Protein AF-A0AB39DLK4-F1 (afdb_monomer_lite)

pLDDT: mean 82.26, std 14.67, range [44.22, 93.31]

Sequence (54 aa):
MDTETRHELMDEAERLAIDAFGENAEVEHIEAVFERLALHWRWGLPADGAVTVH

Foldseek 3Di:
DDPVVLVVLLVVLQVVLCVVQPPNSDPVSSVLSSVLSVCCVVPVPDSPDPPDDD

Radius of gyration: 10.85 Å; chains: 1; bounding box: 21×21×26 Å

Organism: NCBI:txid546114

Secondary structure (DSSP, 8-state):
--HHHHHHHHHHHHHHHHHHHGGG--HHHHHHHHHHHHHHHHH---S-S-----

Structure (mmCIF, N/CA/C/O backbone):
data_AF-A0AB39DLK4-F1
#
_entry.id   AF-A0AB39DLK4-F1
#
loop_
_atom_site.group_PDB
_atom_site.id
_atom_site.type_symbol
_atom_site.label_atom_id
_atom_site.label_alt_id
_atom_site.label_comp_id
_atom_site.label_asym_id
_atom_site.label_entity_id
_atom_site.label_seq_id
_atom_site.pdbx_PDB_ins_code
_atom_site.Cartn_x
_atom_site.Cartn_y
_atom_site.Cartn_z
_atom_site.occupancy
_atom_site.B_iso_or_equiv
_atom_site.auth_seq_id
_atom_site.auth_comp_id
_atom_site.auth_asym_id
_atom_site.auth_atom_id
_atom_site.pdbx_PDB_model_num
ATOM 1 N N . MET A 1 1 ? 15.143 2.375 -11.184 1.00 73.12 1 MET A N 1
ATOM 2 C CA . MET A 1 1 ? 13.750 2.776 -10.944 1.00 73.12 1 MET A CA 1
ATOM 3 C C . MET A 1 1 ? 13.699 4.256 -11.2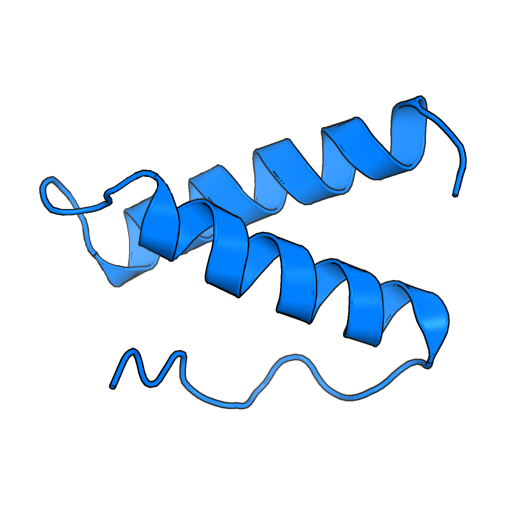00 1.00 73.12 1 MET A C 1
ATOM 5 O O . MET A 1 1 ? 14.440 4.992 -10.556 1.00 73.12 1 MET A O 1
AT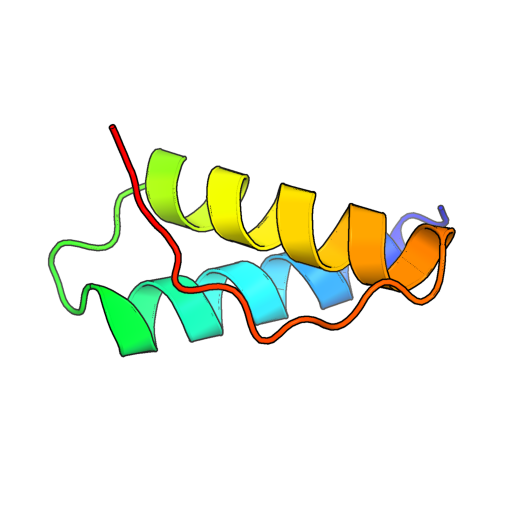OM 9 N N . ASP A 1 2 ? 12.924 4.646 -12.195 1.00 86.19 2 ASP A N 1
ATOM 10 C CA . ASP A 1 2 ? 12.737 6.038 -12.569 1.00 86.19 2 ASP A CA 1
ATOM 11 C C . ASP A 1 2 ? 11.893 6.756 -11.508 1.00 86.19 2 ASP A C 1
ATOM 13 O O . ASP A 1 2 ? 11.118 6.131 -10.778 1.00 86.19 2 ASP A O 1
ATOM 17 N N . THR A 1 3 ? 12.075 8.070 -11.376 1.00 83.75 3 THR A N 1
ATOM 18 C CA . THR A 1 3 ? 11.412 8.869 -10.332 1.00 83.75 3 THR A CA 1
ATOM 19 C C . THR A 1 3 ? 9.886 8.822 -10.443 1.00 83.75 3 THR A C 1
ATOM 21 O O . THR A 1 3 ? 9.210 8.834 -9.420 1.00 83.75 3 THR A O 1
ATOM 24 N N . GLU A 1 4 ? 9.361 8.718 -11.667 1.00 88.56 4 GLU A N 1
ATOM 25 C CA . GLU A 1 4 ? 7.927 8.598 -11.960 1.00 88.56 4 GLU A CA 1
ATOM 26 C C . GLU A 1 4 ? 7.355 7.288 -11.403 1.00 88.56 4 GLU A C 1
ATOM 28 O O . GLU A 1 4 ? 6.471 7.317 -10.555 1.00 88.56 4 GLU A O 1
ATOM 33 N N . THR A 1 5 ? 7.973 6.152 -11.737 1.00 86.50 5 THR A N 1
ATOM 34 C CA . THR A 1 5 ? 7.602 4.834 -11.197 1.00 86.50 5 THR A CA 1
ATOM 35 C C . THR A 1 5 ? 7.700 4.786 -9.676 1.00 86.50 5 THR A C 1
ATOM 37 O O . THR A 1 5 ? 6.879 4.163 -9.013 1.00 86.50 5 THR A O 1
ATOM 40 N N . ARG A 1 6 ? 8.700 5.455 -9.091 1.00 89.50 6 ARG A N 1
ATOM 41 C CA . ARG A 1 6 ? 8.819 5.538 -7.633 1.00 89.50 6 ARG A CA 1
ATOM 42 C C . ARG A 1 6 ? 7.620 6.255 -7.010 1.00 89.50 6 ARG A C 1
ATOM 44 O O . ARG A 1 6 ? 7.158 5.816 -5.966 1.00 89.50 6 ARG A O 1
ATOM 51 N N . HIS A 1 7 ? 7.164 7.355 -7.607 1.00 91.12 7 HIS A N 1
ATOM 52 C CA . HIS A 1 7 ? 6.005 8.090 -7.100 1.00 91.12 7 HIS A CA 1
ATOM 53 C C . HIS A 1 7 ? 4.724 7.272 -7.245 1.00 91.12 7 HIS A C 1
ATOM 55 O O . HIS A 1 7 ? 4.002 7.143 -6.268 1.00 91.12 7 HIS A O 1
ATOM 61 N N . GLU A 1 8 ? 4.509 6.624 -8.390 1.00 91.50 8 GLU A N 1
ATOM 62 C CA . GLU A 1 8 ? 3.347 5.746 -8.590 1.00 91.50 8 GLU A CA 1
ATOM 63 C C . GLU A 1 8 ? 3.292 4.610 -7.557 1.00 91.50 8 GLU A C 1
ATOM 65 O O . GLU A 1 8 ? 2.238 4.322 -6.995 1.00 91.50 8 GLU A O 1
ATOM 70 N N . LEU A 1 9 ? 4.438 3.9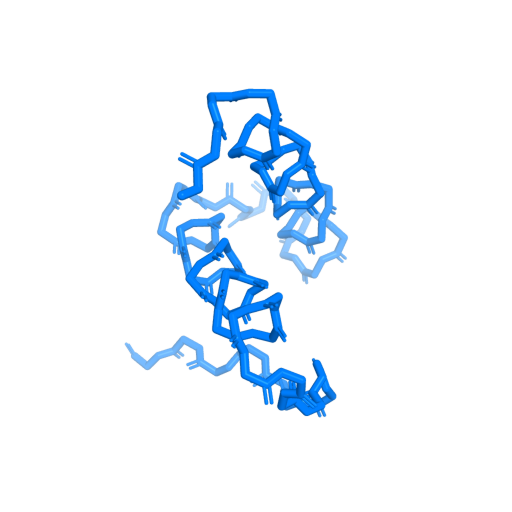83 -7.262 1.00 89.94 9 LEU A N 1
ATOM 71 C CA . LEU A 1 9 ? 4.527 2.942 -6.236 1.00 89.94 9 LEU A CA 1
ATOM 72 C C . LEU A 1 9 ? 4.294 3.491 -4.823 1.00 89.94 9 LEU A C 1
ATOM 74 O O . LEU A 1 9 ? 3.796 2.759 -3.974 1.00 89.94 9 LEU A O 1
ATOM 78 N N . MET A 1 10 ? 4.662 4.746 -4.561 1.00 92.06 10 MET A N 1
ATOM 79 C CA . MET A 1 10 ? 4.461 5.378 -3.258 1.00 92.06 10 MET A CA 1
ATOM 80 C C . MET A 1 10 ? 2.998 5.768 -3.036 1.00 92.06 10 MET A C 1
ATOM 82 O O . MET A 1 10 ? 2.463 5.491 -1.967 1.00 92.06 10 MET A O 1
ATOM 86 N N . ASP A 1 11 ? 2.335 6.317 -4.055 1.00 93.31 11 ASP A N 1
ATOM 87 C CA . ASP A 1 11 ? 0.902 6.628 -4.015 1.00 93.31 11 ASP A CA 1
ATOM 88 C C . ASP A 1 11 ? 0.075 5.349 -3.801 1.00 93.31 11 ASP A C 1
ATOM 90 O O . ASP A 1 11 ? -0.864 5.310 -3.002 1.00 93.31 11 ASP A O 1
ATOM 94 N N . GLU A 1 12 ? 0.454 4.262 -4.476 1.00 92.44 12 GLU A N 1
ATOM 95 C CA . GLU A 1 12 ? -0.188 2.963 -4.289 1.00 92.44 12 GLU A CA 1
ATOM 96 C C . GLU A 1 12 ? 0.105 2.369 -2.904 1.00 92.44 12 GLU A C 1
ATOM 98 O O . GLU A 1 12 ? -0.789 1.792 -2.280 1.00 92.44 12 GLU A O 1
ATOM 103 N N . ALA A 1 13 ? 1.325 2.539 -2.387 1.00 92.69 13 ALA A N 1
ATOM 104 C CA . ALA A 1 13 ? 1.675 2.103 -1.040 1.00 92.69 13 ALA A CA 1
ATOM 105 C C . ALA A 1 13 ? 0.856 2.827 0.032 1.00 92.69 13 ALA A C 1
ATOM 107 O O . ALA A 1 13 ? 0.360 2.185 0.957 1.00 92.69 13 ALA A O 1
ATOM 108 N N . GLU A 1 14 ? 0.673 4.139 -0.113 1.00 92.94 14 GLU A N 1
ATOM 109 C CA . GLU A 1 14 ? -0.153 4.945 0.783 1.00 92.94 14 GLU A CA 1
ATOM 110 C C . GLU A 1 14 ? -1.609 4.478 0.746 1.00 92.94 14 GLU A C 1
ATOM 112 O O . GLU A 1 14 ? -2.206 4.206 1.790 1.00 92.94 14 GLU A O 1
ATOM 117 N N . ARG A 1 15 ? -2.165 4.286 -0.456 1.00 92.94 15 ARG A N 1
ATOM 118 C CA . ARG A 1 15 ? -3.535 3.796 -0.634 1.00 92.94 15 ARG A CA 1
ATOM 119 C C . ARG A 1 15 ? -3.757 2.447 0.048 1.00 92.94 15 ARG A C 1
ATOM 121 O O . ARG A 1 15 ? -4.754 2.271 0.744 1.00 92.94 15 ARG A O 1
ATOM 128 N N . LEU A 1 16 ? -2.839 1.503 -0.145 1.00 90.94 16 LEU A N 1
ATOM 129 C CA . LEU A 1 16 ? -2.918 0.163 0.437 1.00 90.94 16 LEU A CA 1
ATOM 130 C C . LEU A 1 16 ? -2.696 0.168 1.954 1.00 90.94 16 LEU A C 1
ATOM 132 O O . LEU A 1 16 ? -3.360 -0.581 2.668 1.00 90.94 16 LEU A O 1
ATOM 136 N N . ALA A 1 17 ? -1.799 1.012 2.463 1.00 91.31 17 ALA A N 1
ATOM 137 C CA . ALA A 1 17 ? -1.601 1.168 3.899 1.00 91.31 17 ALA A CA 1
ATOM 138 C C . ALA A 1 17 ? -2.854 1.747 4.575 1.00 91.31 17 ALA A C 1
ATOM 140 O O . ALA A 1 17 ? -3.273 1.245 5.616 1.00 91.31 17 ALA A O 1
ATOM 141 N N . ILE A 1 18 ? -3.503 2.743 3.965 1.00 91.56 18 ILE A N 1
ATOM 142 C CA . ILE A 1 18 ? -4.768 3.298 4.468 1.00 91.56 18 ILE A CA 1
ATOM 143 C C . ILE A 1 18 ? -5.892 2.255 4.403 1.00 91.56 18 ILE A C 1
ATOM 145 O O . ILE A 1 18 ? -6.657 2.135 5.355 1.00 91.56 18 ILE A O 1
ATOM 149 N N . ASP A 1 19 ? -5.989 1.472 3.327 1.00 92.56 19 ASP A N 1
ATOM 150 C CA . ASP A 1 19 ? -7.005 0.414 3.204 1.00 92.56 19 ASP A CA 1
ATOM 151 C C . ASP A 1 19 ? -6.827 -0.687 4.269 1.00 92.56 19 ASP A C 1
ATOM 153 O O . ASP A 1 19 ? -7.803 -1.182 4.833 1.00 92.56 19 ASP A O 1
ATOM 157 N N . ALA A 1 20 ? -5.577 -1.029 4.602 1.00 89.50 20 ALA A N 1
ATOM 158 C CA . ALA A 1 20 ? -5.256 -2.072 5.574 1.00 89.50 20 ALA A CA 1
ATOM 159 C C . ALA A 1 20 ? -5.341 -1.610 7.041 1.00 89.50 20 ALA A C 1
ATOM 161 O O . ALA A 1 20 ? -5.848 -2.346 7.890 1.00 89.50 20 ALA A O 1
ATOM 162 N N . PHE A 1 21 ? -4.827 -0.417 7.356 1.00 87.81 21 PHE A N 1
ATOM 163 C CA . PHE A 1 21 ? -4.663 0.072 8.733 1.00 87.81 21 PHE A CA 1
ATOM 164 C C . PHE A 1 21 ? -5.642 1.199 9.110 1.00 87.81 21 PHE A C 1
ATOM 166 O O . PHE A 1 21 ? -5.769 1.539 10.292 1.00 87.81 21 PHE A O 1
ATOM 173 N N . GLY A 1 22 ? -6.371 1.760 8.140 1.00 88.88 22 GLY A N 1
ATOM 174 C CA . GLY A 1 22 ? -7.327 2.846 8.348 1.00 88.88 22 GLY A CA 1
ATOM 175 C C . GLY A 1 22 ? -6.662 4.107 8.900 1.00 88.88 22 GLY A C 1
ATOM 176 O O . GLY A 1 22 ? -5.581 4.502 8.475 1.00 88.88 22 GLY A O 1
ATOM 177 N N . GLU A 1 23 ? -7.294 4.725 9.898 1.00 88.00 23 GLU A N 1
ATOM 178 C CA . GLU A 1 23 ? -6.773 5.921 10.583 1.00 88.00 23 GLU A CA 1
ATOM 179 C C . GLU A 1 23 ? -5.467 5.667 11.363 1.00 88.00 23 GLU A C 1
ATOM 181 O O . GLU A 1 23 ? -4.804 6.619 11.761 1.00 88.00 23 GLU A O 1
ATOM 186 N N . ASN A 1 24 ? -5.076 4.400 11.560 1.00 89.38 24 ASN A N 1
ATOM 187 C CA . ASN A 1 24 ? -3.811 4.015 12.196 1.00 89.38 24 ASN A CA 1
ATOM 188 C C . ASN A 1 24 ? -2.688 3.764 11.172 1.00 89.38 24 ASN A C 1
ATOM 190 O O . ASN A 1 24 ? -1.670 3.156 11.503 1.00 89.38 24 ASN A O 1
ATOM 194 N N . ALA A 1 25 ? -2.873 4.148 9.907 1.00 90.62 25 ALA A N 1
ATOM 195 C CA . ALA A 1 25 ? -1.817 4.068 8.907 1.00 90.62 25 ALA A CA 1
ATOM 196 C C . ALA A 1 25 ? -0.683 5.049 9.253 1.00 90.62 25 ALA A C 1
ATOM 198 O O . ALA A 1 25 ? -0.784 6.252 9.022 1.00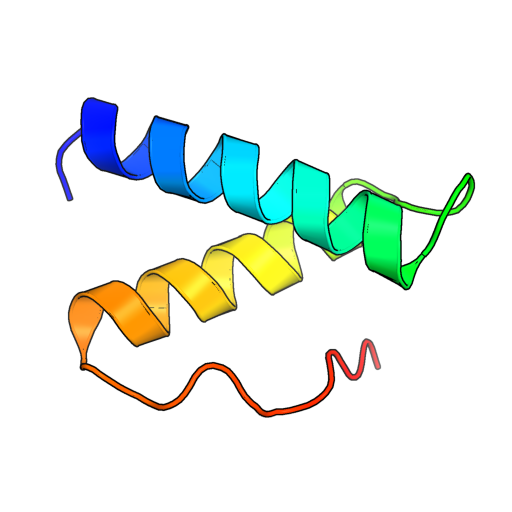 90.62 25 ALA A O 1
ATOM 199 N N . GLU A 1 26 ? 0.402 4.529 9.825 1.00 92.69 26 GLU A N 1
ATOM 200 C CA . GLU A 1 26 ? 1.629 5.275 10.077 1.00 92.69 26 GLU A CA 1
ATOM 201 C C . GLU A 1 26 ? 2.585 5.204 8.882 1.00 92.69 26 GLU A C 1
ATOM 203 O O . GLU A 1 26 ? 2.460 4.356 7.995 1.00 92.69 26 GLU A O 1
ATOM 208 N N . VAL A 1 27 ? 3.581 6.092 8.874 1.00 90.88 27 VAL A N 1
ATOM 209 C CA . VAL A 1 27 ? 4.603 6.150 7.818 1.00 90.88 27 VAL A CA 1
ATOM 210 C C . VAL A 1 27 ? 5.318 4.805 7.661 1.00 90.88 27 VAL A C 1
ATOM 212 O O . VAL A 1 27 ? 5.533 4.370 6.535 1.00 90.88 27 VAL A O 1
ATOM 215 N N . GLU A 1 28 ? 5.592 4.099 8.762 1.00 93.00 28 GLU A N 1
ATOM 216 C CA . GLU A 1 28 ? 6.224 2.771 8.737 1.00 93.00 28 GLU A CA 1
ATOM 217 C C . GLU A 1 28 ? 5.379 1.732 7.975 1.00 93.00 28 GLU A C 1
ATOM 219 O O . GLU A 1 28 ? 5.922 0.865 7.289 1.00 93.00 28 GLU A O 1
ATOM 224 N N . HIS A 1 29 ? 4.045 1.838 8.018 1.00 91.44 29 HIS A N 1
ATOM 225 C CA . HIS A 1 29 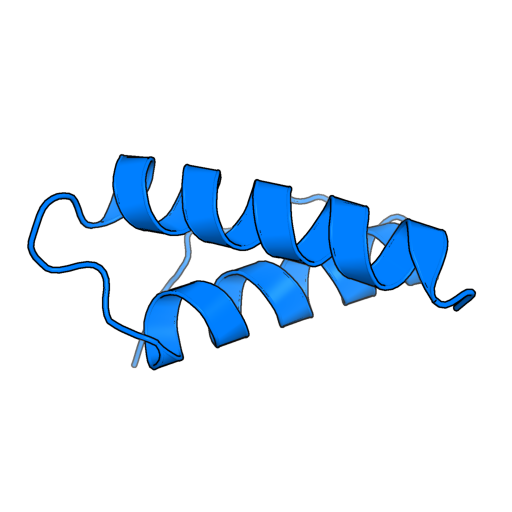? 3.157 0.966 7.244 1.00 91.44 29 HIS A CA 1
ATOM 226 C C . HIS A 1 29 ? 3.259 1.251 5.745 1.00 91.44 29 HIS A C 1
ATOM 228 O O . HIS A 1 29 ? 3.301 0.322 4.938 1.00 91.44 29 HIS A O 1
ATOM 234 N N . ILE A 1 30 ? 3.328 2.530 5.372 1.00 90.56 30 ILE A N 1
ATOM 235 C CA . ILE A 1 30 ? 3.479 2.954 3.977 1.00 90.56 30 ILE A CA 1
ATOM 236 C C . ILE A 1 30 ? 4.838 2.494 3.440 1.00 90.56 30 ILE A C 1
ATOM 238 O O . ILE A 1 30 ? 4.903 1.929 2.351 1.00 90.56 30 ILE A O 1
ATOM 242 N N . GLU A 1 31 ? 5.913 2.663 4.213 1.00 92.38 31 GLU A N 1
ATOM 243 C CA . GLU A 1 31 ? 7.256 2.207 3.838 1.00 92.38 31 GLU A CA 1
ATOM 244 C C . GLU A 1 31 ? 7.310 0.684 3.655 1.00 92.38 31 GLU A C 1
ATOM 246 O O . GLU A 1 31 ? 7.820 0.208 2.638 1.00 92.38 31 GLU A O 1
ATOM 251 N N . ALA A 1 32 ? 6.698 -0.087 4.559 1.00 91.12 32 ALA A N 1
ATOM 252 C CA . ALA A 1 32 ? 6.637 -1.544 4.446 1.00 91.12 32 ALA A CA 1
ATOM 253 C C . ALA A 1 32 ? 5.885 -2.010 3.185 1.00 91.12 32 ALA A C 1
ATOM 255 O O . ALA A 1 32 ? 6.318 -2.944 2.497 1.00 91.12 32 ALA A O 1
ATOM 256 N N . VAL A 1 33 ? 4.766 -1.357 2.848 1.00 90.75 33 VAL A N 1
ATOM 257 C CA . VAL A 1 33 ? 4.027 -1.651 1.612 1.00 90.75 33 VAL A CA 1
ATOM 258 C C . VAL A 1 33 ? 4.829 -1.223 0.383 1.00 90.75 33 VAL A C 1
ATOM 260 O O . VAL A 1 33 ? 4.916 -1.984 -0.582 1.00 90.75 33 VAL A O 1
ATOM 263 N N . PHE A 1 34 ? 5.460 -0.050 0.418 1.00 91.75 34 PHE A N 1
ATOM 264 C CA . PHE A 1 34 ? 6.282 0.457 -0.676 1.00 91.75 34 PHE A CA 1
ATOM 265 C C . PHE A 1 34 ? 7.453 -0.475 -0.985 1.00 91.75 34 PHE A C 1
ATOM 267 O O . PHE A 1 34 ? 7.665 -0.825 -2.147 1.00 91.75 34 PHE A O 1
ATOM 274 N N . GLU A 1 35 ? 8.190 -0.928 0.033 1.00 90.50 35 GLU A N 1
ATOM 275 C CA . GLU A 1 35 ? 9.274 -1.892 -0.148 1.00 90.50 35 GLU A CA 1
ATOM 276 C C . GLU A 1 35 ? 8.758 -3.143 -0.852 1.00 90.50 35 GLU A C 1
ATOM 278 O O . GLU A 1 35 ? 9.304 -3.567 -1.868 1.00 90.50 35 GLU A O 1
ATOM 283 N N . ARG A 1 36 ? 7.639 -3.690 -0.382 1.00 86.31 36 ARG A N 1
ATOM 284 C CA . ARG A 1 36 ? 7.019 -4.882 -0.957 1.00 86.31 36 ARG A CA 1
ATOM 285 C C . ARG A 1 36 ? 6.600 -4.685 -2.419 1.00 86.31 36 ARG A C 1
ATOM 287 O O . ARG A 1 36 ? 6.890 -5.549 -3.251 1.00 86.31 36 ARG A O 1
ATOM 294 N N . LEU A 1 37 ? 5.983 -3.551 -2.750 1.00 87.75 37 LEU A N 1
ATOM 295 C CA . LEU A 1 37 ? 5.635 -3.181 -4.125 1.00 87.75 37 LEU A CA 1
ATOM 296 C C . LEU A 1 37 ? 6.884 -3.010 -5.000 1.00 87.75 37 LEU A C 1
ATOM 298 O O . LEU A 1 37 ? 6.911 -3.488 -6.133 1.00 87.75 37 LEU A O 1
ATOM 302 N N . ALA A 1 38 ? 7.950 -2.409 -4.473 1.00 88.69 38 ALA A N 1
ATOM 303 C CA . ALA A 1 38 ? 9.215 -2.250 -5.180 1.00 88.69 38 ALA A CA 1
ATOM 304 C C . ALA A 1 38 ? 9.902 -3.601 -5.453 1.00 88.69 38 ALA A C 1
ATOM 306 O O . ALA A 1 38 ? 10.467 -3.794 -6.534 1.00 88.69 38 ALA A O 1
ATOM 307 N N . LEU A 1 39 ? 9.832 -4.562 -4.522 1.00 85.75 39 LEU A N 1
ATOM 308 C CA . LEU A 1 39 ? 10.340 -5.925 -4.730 1.00 85.75 39 LEU A CA 1
ATOM 309 C C . LEU A 1 39 ? 9.487 -6.692 -5.755 1.00 85.75 39 LEU A C 1
ATOM 311 O O . LEU A 1 39 ? 10.050 -7.372 -6.618 1.00 85.75 39 LEU A O 1
ATOM 315 N N . HIS A 1 40 ? 8.154 -6.550 -5.712 1.00 84.31 40 HIS A N 1
ATOM 316 C CA . HIS A 1 40 ? 7.251 -7.099 -6.733 1.00 84.31 40 HIS A CA 1
ATOM 317 C C . HIS A 1 40 ? 7.582 -6.528 -8.112 1.00 84.31 40 HIS A C 1
ATOM 319 O O . HIS A 1 40 ? 7.781 -7.280 -9.059 1.00 84.31 40 HIS A O 1
ATOM 325 N N . TRP A 1 41 ? 7.723 -5.208 -8.222 1.00 84.56 41 TRP A N 1
ATOM 326 C CA . TRP A 1 41 ? 8.057 -4.539 -9.475 1.00 84.56 41 TRP A CA 1
ATOM 327 C C . TRP A 1 41 ? 9.427 -4.971 -10.015 1.00 84.56 41 TRP A C 1
ATOM 329 O O . TRP A 1 41 ? 9.585 -5.220 -11.208 1.00 84.56 41 TRP A O 1
ATOM 339 N N . ARG A 1 42 ? 10.426 -5.112 -9.135 1.00 84.12 42 ARG A N 1
ATOM 340 C CA . ARG A 1 42 ? 11.798 -5.454 -9.531 1.00 84.12 42 ARG A CA 1
ATOM 341 C C . ARG A 1 42 ? 11.975 -6.920 -9.934 1.00 84.12 42 ARG A C 1
ATOM 343 O O . ARG A 1 42 ? 12.836 -7.206 -10.766 1.00 84.12 42 ARG A O 1
ATOM 350 N N . TRP A 1 43 ? 11.221 -7.841 -9.332 1.00 82.69 43 TRP A N 1
ATOM 351 C CA . TRP A 1 43 ? 11.453 -9.286 -9.477 1.00 82.69 43 TRP A CA 1
ATOM 352 C C . TRP A 1 43 ? 10.222 -10.110 -9.876 1.00 82.69 43 TRP A C 1
ATOM 354 O O . TRP A 1 43 ? 10.350 -11.317 -10.068 1.00 82.69 43 TRP A O 1
ATOM 364 N N . GLY A 1 44 ? 9.045 -9.500 -10.007 1.00 74.19 44 GLY A N 1
ATOM 365 C CA . GLY A 1 44 ? 7.785 -10.187 -10.308 1.00 74.19 44 GLY A CA 1
ATOM 366 C C . GLY A 1 44 ? 7.271 -11.087 -9.175 1.00 74.19 44 GLY A C 1
ATOM 367 O O . GLY A 1 44 ? 6.509 -12.015 -9.434 1.00 74.19 44 GLY A O 1
ATOM 368 N N . LEU A 1 45 ? 7.715 -10.872 -7.929 1.00 65.31 45 LEU A N 1
ATOM 369 C CA . LEU A 1 45 ? 7.365 -11.715 -6.775 1.00 65.31 45 LEU A CA 1
ATOM 370 C C . LEU A 1 45 ? 5.954 -11.412 -6.267 1.00 65.31 45 LEU A C 1
ATOM 372 O O . LEU A 1 45 ? 5.729 -10.268 -5.904 1.00 65.31 45 LEU A O 1
ATOM 376 N N . PRO A 1 46 ? 5.028 -12.377 -6.146 1.00 59.09 46 PRO A N 1
ATOM 377 C CA . PRO A 1 46 ? 3.610 -12.116 -5.876 1.00 59.09 46 PRO A CA 1
ATOM 378 C C . PRO A 1 46 ? 3.354 -11.198 -4.667 1.00 59.09 46 PRO A C 1
ATOM 380 O O . PRO A 1 46 ? 3.917 -11.377 -3.583 1.00 59.09 46 PRO A O 1
ATOM 383 N N . ALA A 1 47 ? 2.458 -10.225 -4.858 1.00 57.88 47 ALA A N 1
ATOM 384 C CA . ALA A 1 47 ? 2.091 -9.220 -3.863 1.00 57.88 47 ALA A CA 1
ATOM 385 C C . ALA A 1 47 ? 1.162 -9.748 -2.739 1.00 57.88 47 ALA A C 1
ATOM 387 O O . ALA A 1 47 ? 0.897 -9.000 -1.803 1.00 57.88 47 ALA A O 1
ATOM 388 N N . ASP A 1 48 ? 0.839 -11.049 -2.701 1.00 56.59 48 ASP A N 1
ATOM 389 C CA . ASP A 1 48 ? -0.180 -11.684 -1.826 1.00 56.59 48 ASP A CA 1
ATOM 390 C C . ASP A 1 48 ? 0.261 -12.183 -0.426 1.00 56.59 48 ASP A C 1
ATOM 392 O O . ASP A 1 48 ? -0.395 -13.009 0.204 1.00 56.59 48 ASP A O 1
ATOM 396 N N . GLY A 1 49 ? 1.382 -11.719 0.104 1.00 50.84 49 GLY A N 1
ATOM 397 C CA . GLY A 1 49 ? 1.774 -11.959 1.494 1.00 50.84 49 GLY A CA 1
ATOM 398 C C . GLY A 1 49 ? 1.227 -10.850 2.384 1.00 50.84 49 GLY A C 1
ATOM 399 O O . GLY A 1 49 ? 1.584 -9.692 2.186 1.00 50.84 49 GLY A O 1
ATOM 400 N N . ALA A 1 50 ? 0.379 -11.198 3.350 1.00 49.41 50 ALA A N 1
ATOM 401 C CA . ALA A 1 50 ? -0.118 -10.278 4.368 1.00 49.41 50 ALA A CA 1
ATOM 402 C C . ALA A 1 50 ? 1.016 -9.404 4.940 1.00 49.41 50 ALA A C 1
ATOM 404 O O . ALA A 1 50 ? 2.105 -9.906 5.228 1.00 49.41 50 ALA A O 1
ATOM 405 N N . VAL A 1 51 ? 0.761 -8.101 5.094 1.00 51.81 51 VAL A N 1
ATOM 406 C CA . VAL A 1 51 ? 1.687 -7.167 5.746 1.00 51.81 51 VAL A CA 1
ATOM 407 C C . VAL A 1 51 ? 1.721 -7.515 7.234 1.00 51.81 51 VAL A C 1
ATOM 409 O O . VAL A 1 51 ? 0.888 -7.064 8.013 1.00 51.81 51 VAL A O 1
ATOM 412 N N . THR A 1 52 ? 2.644 -8.385 7.635 1.00 47.94 52 THR A N 1
ATOM 413 C CA . THR A 1 52 ? 2.947 -8.630 9.046 1.00 47.94 52 THR A CA 1
ATOM 414 C C . THR A 1 52 ? 4.012 -7.636 9.482 1.00 47.94 52 THR A C 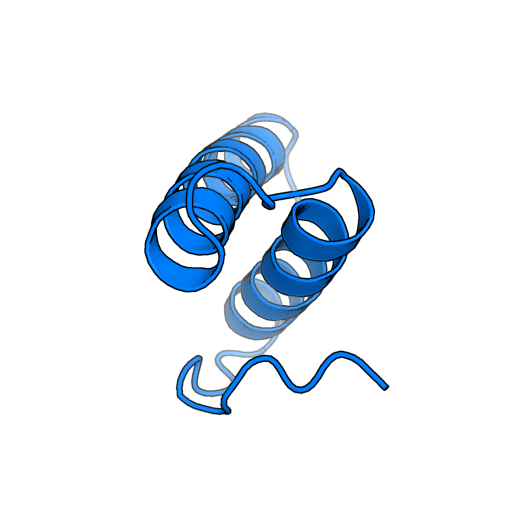1
ATOM 416 O O . THR A 1 52 ? 5.198 -7.855 9.240 1.00 47.94 52 THR A O 1
ATOM 419 N N . VAL A 1 53 ? 3.578 -6.534 10.091 1.00 48.12 53 VAL A N 1
ATOM 420 C CA . VAL A 1 53 ? 4.448 -5.651 10.877 1.00 48.12 53 VAL A CA 1
ATOM 421 C C . VAL A 1 53 ? 4.760 -6.403 12.177 1.00 48.12 53 VAL A C 1
ATOM 423 O O . VAL A 1 53 ? 3.835 -6.885 12.835 1.00 48.12 53 VAL A O 1
ATOM 426 N N . HIS A 1 54 ? 6.042 -6.611 12.480 1.00 44.22 54 HIS A N 1
ATOM 427 C CA . HIS A 1 54 ? 6.510 -7.295 13.692 1.00 44.22 54 HIS A CA 1
ATOM 428 C C . HIS A 1 54 ? 6.976 -6.300 14.744 1.00 44.22 54 HIS A C 1
ATOM 430 O O . HIS A 1 54 ? 7.669 -5.339 14.353 1.00 44.22 54 HIS A O 1
#